Protein AF-A0A3P8GY90-F1 (afdb_monomer_lite)

Structure (mmCIF, N/CA/C/O backbone):
data_AF-A0A3P8GY90-F1
#
_entry.id   AF-A0A3P8GY90-F1
#
loop_
_atom_site.group_PDB
_atom_site.id
_atom_site.type_symbol
_atom_site.label_atom_id
_atom_site.label_alt_id
_atom_site.label_comp_id
_atom_site.label_asym_id
_atom_site.label_entity_id
_atom_site.label_seq_id
_atom_site.pdbx_PDB_ins_code
_atom_site.Cartn_x
_atom_site.Cartn_y
_atom_site.Cartn_z
_atom_site.occupancy
_atom_site.B_iso_or_equiv
_atom_site.auth_seq_id
_atom_site.auth_comp_id
_atom_site.auth_asym_id
_atom_site.auth_atom_id
_atom_site.pdbx_PDB_model_num
ATOM 1 N N . MET A 1 1 ? 2.320 1.642 -27.386 1.00 56.44 1 MET A N 1
ATOM 2 C CA . MET A 1 1 ? 1.036 1.343 -26.703 1.00 56.44 1 MET A CA 1
ATOM 3 C C . MET A 1 1 ? 1.050 0.099 -25.790 1.00 56.44 1 MET A C 1
ATOM 5 O O . MET A 1 1 ? 0.010 -0.224 -25.235 1.00 56.44 1 MET A O 1
ATOM 9 N N . TYR A 1 2 ? 2.186 -0.580 -25.552 1.00 54.88 2 TYR A N 1
ATOM 10 C CA . TYR A 1 2 ? 2.214 -1.797 -24.709 1.00 54.88 2 TYR A CA 1
ATOM 11 C C . TYR A 1 2 ? 2.566 -1.542 -23.226 1.00 54.88 2 TYR A C 1
ATOM 13 O O . TYR A 1 2 ? 2.127 -2.275 -22.347 1.00 54.88 2 TYR A O 1
ATOM 21 N N . GLY A 1 3 ? 3.321 -0.478 -22.926 1.00 57.25 3 GLY A N 1
ATOM 22 C CA . GLY A 1 3 ? 3.802 -0.196 -21.563 1.00 57.25 3 GLY A CA 1
ATOM 23 C C . GLY A 1 3 ? 2.728 0.272 -20.571 1.00 57.25 3 GLY A C 1
ATOM 24 O O . GLY A 1 3 ? 2.803 -0.065 -19.390 1.00 57.25 3 GLY A O 1
ATOM 25 N N . ASP A 1 4 ? 1.706 0.991 -21.043 1.00 60.91 4 ASP A N 1
ATOM 26 C CA . ASP A 1 4 ? 0.654 1.568 -20.191 1.00 60.91 4 ASP A CA 1
ATOM 27 C C . ASP A 1 4 ? -0.227 0.491 -19.526 1.00 60.91 4 ASP A C 1
ATOM 29 O O . ASP A 1 4 ? -0.461 0.520 -18.315 1.00 60.91 4 ASP A O 1
ATOM 33 N N . LYS A 1 5 ? -0.605 -0.552 -20.283 1.00 66.56 5 LYS A N 1
ATOM 34 C CA . LYS A 1 5 ? -1.351 -1.705 -19.748 1.00 66.56 5 LYS A CA 1
ATOM 35 C C . LYS A 1 5 ? -0.567 -2.434 -18.655 1.00 66.56 5 LYS A C 1
ATOM 37 O O . LYS A 1 5 ? -1.127 -2.749 -17.606 1.00 66.56 5 LYS A O 1
ATOM 42 N N . THR A 1 6 ? 0.726 -2.668 -18.867 1.00 63.16 6 THR A N 1
ATOM 43 C CA . THR A 1 6 ? 1.576 -3.386 -17.905 1.00 63.16 6 THR A CA 1
ATOM 44 C C . THR A 1 6 ? 1.772 -2.588 -16.616 1.00 63.16 6 THR A C 1
ATOM 46 O O . THR A 1 6 ? 1.694 -3.151 -15.519 1.00 63.16 6 THR A O 1
ATOM 49 N N . TRP A 1 7 ? 1.962 -1.267 -16.712 1.00 69.25 7 TRP A N 1
ATOM 50 C CA . TRP A 1 7 ? 2.085 -0.398 -15.539 1.00 69.25 7 TRP A CA 1
ATOM 51 C C . TRP A 1 7 ? 0.794 -0.353 -14.718 1.00 69.25 7 TRP A C 1
ATOM 53 O O . TRP A 1 7 ? 0.816 -0.502 -13.491 1.00 69.25 7 TRP A O 1
ATOM 63 N N . ARG A 1 8 ? -0.353 -0.232 -15.392 1.00 73.81 8 ARG A N 1
ATOM 64 C CA . ARG A 1 8 ? -1.665 -0.199 -14.742 1.00 73.81 8 ARG A CA 1
ATOM 65 C C . ARG A 1 8 ? -1.982 -1.509 -14.015 1.00 73.81 8 ARG A C 1
ATOM 67 O O . ARG A 1 8 ? -2.351 -1.474 -12.845 1.00 73.81 8 ARG A O 1
ATOM 74 N N . THR A 1 9 ? -1.738 -2.664 -14.633 1.00 70.12 9 THR A N 1
ATOM 75 C CA . THR A 1 9 ? -1.926 -3.968 -13.968 1.00 70.12 9 THR A CA 1
ATOM 76 C C . THR A 1 9 ? -0.986 -4.142 -12.772 1.00 70.12 9 THR A C 1
ATOM 78 O O . THR A 1 9 ? -1.384 -4.675 -11.731 1.00 70.12 9 THR A O 1
ATOM 81 N N . THR A 1 10 ? 0.246 -3.636 -12.877 1.00 76.62 10 THR A N 1
ATOM 82 C CA . THR A 1 10 ? 1.219 -3.681 -11.777 1.00 76.62 10 THR A CA 1
ATOM 83 C C . THR A 1 10 ? 0.742 -2.847 -10.586 1.00 76.62 10 THR A C 1
ATOM 85 O O . THR A 1 10 ? 0.726 -3.343 -9.464 1.00 76.62 10 THR A O 1
ATOM 88 N N . THR A 1 11 ? 0.269 -1.617 -10.808 1.00 81.56 11 THR A N 1
ATOM 89 C CA . THR A 1 11 ? -0.241 -0.755 -9.721 1.00 81.56 11 THR A CA 1
ATOM 90 C C . THR A 1 11 ? -1.503 -1.319 -9.063 1.00 81.56 11 THR A C 1
ATOM 92 O O . THR A 1 11 ? -1.621 -1.276 -7.839 1.00 81.56 11 THR A O 1
ATOM 95 N N . THR A 1 12 ? -2.422 -1.924 -9.823 1.00 85.31 12 THR A N 1
ATOM 96 C CA . THR A 1 12 ? -3.588 -2.621 -9.251 1.00 85.31 12 THR A CA 1
ATOM 97 C C . THR A 1 12 ? -3.177 -3.815 -8.388 1.00 85.31 12 THR A C 1
ATOM 99 O O . THR A 1 12 ? -3.725 -4.008 -7.303 1.00 85.31 12 THR A O 1
ATOM 102 N N . THR A 1 13 ? -2.195 -4.596 -8.835 1.00 85.94 13 THR A N 1
ATOM 103 C CA . THR A 1 13 ? -1.691 -5.756 -8.086 1.00 85.94 13 THR A CA 1
ATOM 104 C C . THR A 1 13 ? -1.001 -5.323 -6.791 1.00 85.94 13 THR A C 1
ATOM 106 O O . THR A 1 13 ? -1.287 -5.876 -5.731 1.00 85.94 13 THR A O 1
ATOM 109 N N . ILE A 1 14 ? -0.182 -4.268 -6.844 1.00 85.94 14 ILE A N 1
ATOM 110 C CA . ILE A 1 14 ? 0.483 -3.682 -5.669 1.00 85.94 14 ILE A CA 1
ATOM 111 C C . ILE A 1 14 ? -0.545 -3.196 -4.645 1.00 85.94 14 ILE A C 1
ATOM 113 O O . ILE A 1 14 ? -0.428 -3.508 -3.462 1.00 85.94 14 ILE A O 1
ATOM 117 N N . LYS A 1 15 ? -1.596 -2.496 -5.089 1.00 86.50 15 LYS A N 1
ATOM 118 C CA . LYS A 1 15 ? -2.670 -2.033 -4.197 1.00 86.50 15 LYS A CA 1
ATOM 119 C C . LYS A 1 15 ? -3.374 -3.193 -3.491 1.00 86.50 15 LYS A C 1
ATOM 121 O O . LYS A 1 15 ? -3.612 -3.113 -2.289 1.00 86.50 15 LYS A O 1
ATOM 126 N N . LYS A 1 16 ? -3.662 -4.290 -4.202 1.00 88.25 16 LYS A N 1
ATOM 127 C CA . LYS A 1 16 ? -4.256 -5.499 -3.600 1.00 88.25 16 LYS A CA 1
ATOM 128 C C . LYS A 1 16 ? -3.334 -6.131 -2.553 1.00 88.25 16 LYS A C 1
ATOM 130 O O . LYS A 1 16 ? -3.796 -6.468 -1.466 1.00 88.25 16 LYS A O 1
ATOM 135 N N . MET A 1 17 ? -2.038 -6.236 -2.847 1.00 87.06 17 MET A N 1
ATOM 136 C CA . MET A 1 17 ? -1.044 -6.729 -1.887 1.00 87.06 17 MET A CA 1
ATOM 137 C C . MET A 1 17 ? -0.955 -5.834 -0.646 1.00 87.06 17 MET A C 1
ATOM 139 O O . MET A 1 17 ? -0.896 -6.337 0.471 1.00 87.06 17 MET A O 1
ATOM 143 N N . GLN A 1 18 ? -1.009 -4.513 -0.818 1.00 86.81 18 GLN A N 1
ATOM 144 C CA . GLN A 1 18 ? -0.959 -3.565 0.294 1.00 86.81 18 GLN A CA 1
ATOM 145 C C . GLN A 1 18 ? -2.170 -3.690 1.228 1.00 86.81 18 GLN A C 1
ATOM 147 O O . GLN A 1 18 ? -2.010 -3.639 2.444 1.00 86.81 18 GLN A O 1
ATOM 152 N N . VAL A 1 19 ? -3.374 -3.905 0.685 1.00 86.75 19 VAL A N 1
ATOM 153 C CA . VAL A 1 19 ? -4.577 -4.163 1.499 1.00 86.75 19 VAL A CA 1
ATOM 154 C C . VAL A 1 19 ? -4.425 -5.450 2.312 1.00 86.75 19 VAL A C 1
ATOM 156 O O . VAL A 1 19 ? -4.753 -5.455 3.498 1.00 86.75 19 VAL A O 1
ATOM 159 N N . PHE A 1 20 ? -3.880 -6.511 1.709 1.00 87.31 20 PHE A N 1
ATOM 160 C CA . PHE A 1 20 ? -3.608 -7.768 2.408 1.00 87.31 20 PHE A CA 1
ATOM 161 C C . PHE A 1 20 ? -2.611 -7.577 3.563 1.00 87.31 20 PHE A C 1
ATOM 163 O O . PHE A 1 20 ? -2.911 -7.944 4.698 1.00 87.31 20 PHE A O 1
ATOM 170 N N . ILE A 1 21 ? -1.474 -6.920 3.300 1.00 86.56 21 ILE A N 1
ATOM 171 C CA . ILE A 1 21 ? -0.450 -6.613 4.313 1.00 86.56 21 ILE A CA 1
ATOM 172 C C . ILE A 1 21 ? -1.047 -5.789 5.459 1.00 86.56 21 ILE A C 1
ATOM 174 O O . ILE A 1 21 ? -0.862 -6.131 6.624 1.00 86.56 21 ILE A O 1
ATOM 178 N N . ASN A 1 22 ? -1.823 -4.747 5.148 1.00 85.12 22 ASN A N 1
ATOM 179 C CA . ASN A 1 22 ? -2.471 -3.917 6.164 1.00 85.12 22 ASN A CA 1
ATOM 180 C C . ASN A 1 22 ? -3.455 -4.721 7.034 1.00 85.12 22 ASN A C 1
ATOM 182 O O . ASN A 1 22 ? -3.558 -4.467 8.233 1.00 85.12 22 ASN A O 1
ATOM 186 N N . GLY A 1 23 ? -4.162 -5.699 6.459 1.00 86.00 23 GLY A N 1
ATOM 187 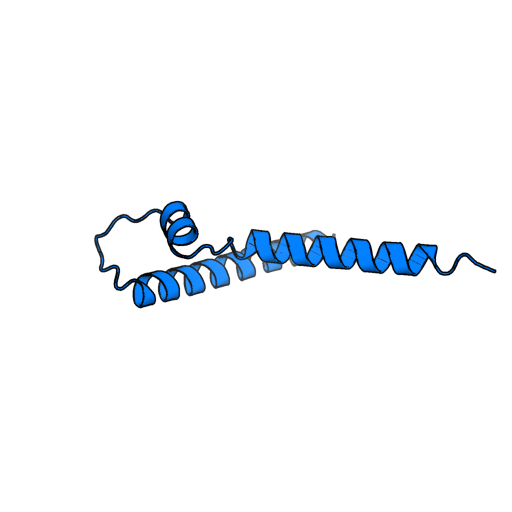C CA . GLY A 1 23 ? -5.013 -6.625 7.211 1.00 86.00 23 GLY A CA 1
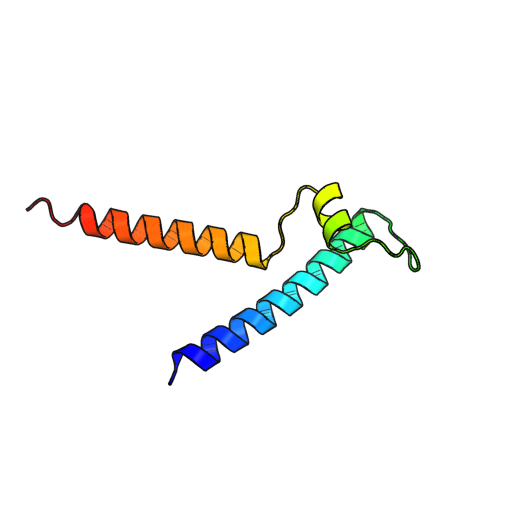ATOM 188 C C . GLY A 1 23 ? -4.214 -7.504 8.179 1.00 86.00 23 GLY A C 1
ATOM 189 O O . GLY A 1 23 ? -4.576 -7.621 9.350 1.00 86.00 23 GLY A O 1
ATOM 190 N N . CYS A 1 24 ? -3.090 -8.062 7.722 1.00 86.38 24 CYS A N 1
ATOM 191 C CA . CYS A 1 24 ? -2.178 -8.833 8.569 1.00 86.38 24 CYS A CA 1
ATOM 192 C C . CYS A 1 24 ? -1.603 -7.990 9.714 1.00 86.38 24 CYS A C 1
ATOM 194 O O . CYS A 1 24 ? -1.628 -8.431 10.860 1.00 86.38 24 CYS A O 1
ATOM 196 N N . LEU A 1 25 ? -1.143 -6.767 9.431 1.00 85.94 25 LEU A N 1
ATOM 197 C CA . LEU A 1 25 ? -0.577 -5.866 10.440 1.00 85.94 25 LEU A CA 1
ATOM 198 C C . LEU A 1 25 ? -1.598 -5.496 11.521 1.00 85.94 25 LEU A C 1
ATOM 200 O O . LEU A 1 25 ? -1.269 -5.535 12.703 1.00 85.94 25 LEU A O 1
ATOM 204 N N . ARG A 1 26 ? -2.852 -5.211 11.143 1.00 85.94 26 ARG A N 1
ATOM 205 C CA . ARG A 1 26 ? -3.932 -4.963 12.116 1.00 85.94 26 ARG A CA 1
ATOM 206 C C . ARG A 1 26 ? -4.182 -6.170 13.018 1.00 85.94 26 ARG A C 1
ATOM 208 O O . ARG A 1 26 ? -4.356 -5.996 14.219 1.00 85.94 26 ARG A O 1
ATOM 215 N N . LYS A 1 27 ? -4.144 -7.383 12.456 1.00 86.19 27 LYS A N 1
ATOM 216 C CA . LYS A 1 27 ? -4.307 -8.628 13.219 1.00 86.19 27 LYS A CA 1
ATOM 217 C C . LYS A 1 27 ? -3.139 -8.875 14.180 1.00 86.19 27 LYS A C 1
ATOM 219 O O . LYS A 1 27 ? -3.377 -9.271 15.314 1.00 86.19 27 LYS A O 1
ATOM 224 N N . ILE A 1 28 ? -1.901 -8.607 13.753 1.00 86.94 28 ILE A N 1
ATOM 225 C CA . ILE A 1 28 ? -0.694 -8.722 14.596 1.00 86.94 28 ILE A CA 1
ATOM 226 C C . ILE A 1 28 ? -0.737 -7.718 15.752 1.00 86.94 28 ILE A C 1
ATOM 228 O O . ILE A 1 28 ? -0.423 -8.068 16.884 1.00 86.94 28 ILE A O 1
ATOM 232 N N . LEU A 1 29 ? -1.167 -6.485 15.480 1.00 81.62 29 LEU A N 1
ATOM 233 C CA . LEU A 1 29 ? -1.314 -5.433 16.488 1.00 81.62 29 LEU A CA 1
ATOM 234 C C . LEU A 1 29 ? -2.586 -5.576 17.341 1.00 81.62 29 LEU A C 1
ATOM 236 O O . LEU A 1 29 ? -2.850 -4.718 18.177 1.00 81.62 29 LEU A O 1
ATOM 240 N N . ASN A 1 30 ? -3.362 -6.646 17.135 1.00 82.25 30 ASN A N 1
ATOM 241 C CA . ASN A 1 30 ? -4.607 -6.943 17.845 1.00 82.25 30 ASN A CA 1
ATOM 242 C C . ASN A 1 30 ? -5.645 -5.797 17.799 1.00 82.25 30 ASN A C 1
ATOM 244 O O . ASN A 1 30 ? -6.444 -5.608 18.717 1.00 82.25 30 ASN A O 1
ATOM 248 N N . ILE A 1 31 ? -5.630 -5.018 16.713 1.00 78.50 31 ILE A N 1
ATOM 249 C CA . ILE A 1 31 ? -6.529 -3.880 16.514 1.00 78.50 31 ILE A CA 1
ATOM 250 C C . ILE A 1 31 ? -7.871 -4.419 16.031 1.00 78.50 31 ILE A C 1
ATOM 252 O O . ILE A 1 31 ? -7.994 -4.903 14.902 1.00 78.50 31 ILE A O 1
ATOM 256 N N . HIS A 1 32 ? -8.874 -4.341 16.899 1.00 74.81 32 HIS A N 1
ATOM 257 C CA . HIS A 1 32 ? -10.234 -4.751 16.587 1.00 74.81 32 HIS A CA 1
ATOM 258 C C . HIS A 1 32 ? -11.006 -3.616 15.913 1.00 74.81 32 HIS A C 1
ATOM 260 O O . HIS A 1 32 ? -10.843 -2.443 16.231 1.00 74.81 32 HIS A O 1
ATOM 266 N N . TRP A 1 33 ? -11.885 -3.969 14.978 1.00 59.25 33 TRP A N 1
ATOM 267 C CA . TRP A 1 33 ? -12.940 -3.059 14.523 1.00 59.25 33 TRP A CA 1
ATOM 268 C C . TRP A 1 33 ? -13.718 -2.581 15.770 1.00 59.25 33 TRP A C 1
ATOM 270 O O . TRP A 1 33 ? -14.118 -3.453 16.543 1.00 59.25 33 TRP A O 1
ATOM 280 N N . PRO A 1 34 ? -13.902 -1.270 16.043 1.00 57.38 34 PRO A N 1
ATOM 281 C CA . PRO A 1 34 ? -13.962 -0.121 15.136 1.00 57.38 34 PRO A CA 1
ATOM 282 C C . PRO A 1 34 ? -12.775 0.855 15.279 1.00 57.38 34 PRO A C 1
ATOM 284 O O . PRO A 1 34 ? -12.915 2.045 14.985 1.00 57.38 34 PRO A O 1
ATOM 287 N N . ASP A 1 35 ? -11.620 0.392 15.761 1.00 63.16 35 ASP A N 1
ATOM 288 C CA . ASP A 1 35 ? -10.474 1.272 15.979 1.00 63.16 35 ASP A CA 1
ATOM 289 C C . ASP A 1 35 ? -10.037 1.909 14.651 1.00 63.16 35 ASP A C 1
ATOM 291 O O . ASP A 1 35 ? -9.581 1.248 13.710 1.00 63.16 35 ASP A O 1
ATOM 295 N N . THR A 1 36 ? -10.232 3.223 14.553 1.00 66.25 36 THR A N 1
ATOM 296 C CA . THR A 1 36 ? -10.039 4.003 13.326 1.00 66.25 36 THR A CA 1
ATOM 297 C C . THR A 1 36 ? -8.566 4.380 13.192 1.00 66.25 36 THR A C 1
ATOM 299 O O . THR A 1 36 ? -8.204 5.547 13.061 1.00 66.25 36 THR A O 1
ATOM 302 N N . ILE A 1 37 ? -7.674 3.389 13.266 1.00 77.81 37 ILE A N 1
ATOM 303 C CA . ILE A 1 37 ? -6.255 3.645 13.051 1.00 77.81 37 ILE A CA 1
ATOM 304 C C . ILE A 1 37 ? -6.032 3.914 11.559 1.00 77.81 37 ILE A C 1
ATOM 306 O O . ILE A 1 37 ? -6.364 3.099 10.683 1.00 77.81 37 ILE A O 1
ATOM 310 N N . SER A 1 38 ? -5.480 5.087 11.257 1.00 82.06 38 SER A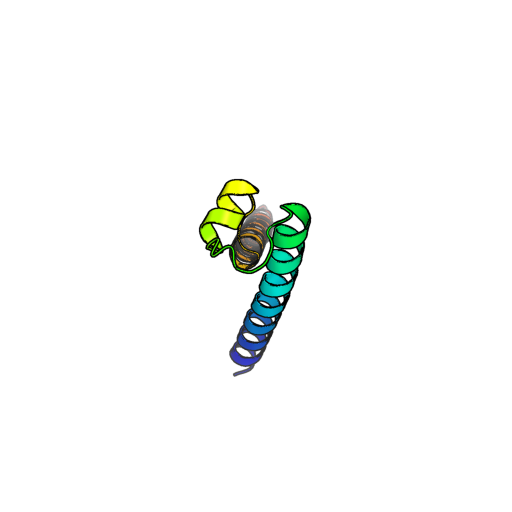 N 1
ATOM 311 C CA . SER A 1 38 ? -5.095 5.434 9.895 1.00 82.06 38 SER A CA 1
ATOM 312 C C . SER A 1 38 ? -3.978 4.501 9.419 1.00 82.06 38 SER A C 1
ATOM 314 O O . SER A 1 38 ? -3.160 4.014 10.203 1.00 82.06 38 SER A O 1
ATOM 316 N N . ASN A 1 39 ? -3.919 4.240 8.110 1.00 80.00 39 ASN A N 1
ATOM 317 C CA . ASN A 1 39 ? -2.852 3.403 7.554 1.00 80.00 39 ASN A CA 1
ATOM 318 C C . ASN A 1 39 ? -1.461 4.015 7.813 1.00 80.00 39 ASN A C 1
ATOM 320 O O . ASN A 1 39 ? -0.515 3.271 8.036 1.00 80.00 39 ASN A O 1
ATOM 324 N N . SER A 1 40 ? -1.341 5.349 7.841 1.00 80.25 40 SER A N 1
ATOM 325 C CA . SER A 1 40 ? -0.081 6.034 8.156 1.00 80.25 40 SER A CA 1
ATOM 326 C C . SER A 1 40 ? 0.396 5.754 9.578 1.00 80.25 40 SER A C 1
ATOM 328 O O . SER A 1 40 ? 1.559 5.411 9.768 1.00 80.25 40 SER A O 1
ATOM 330 N N . LEU A 1 41 ? -0.506 5.812 10.559 1.00 83.62 41 LEU A N 1
ATOM 331 C CA . LEU A 1 41 ? -0.181 5.523 11.954 1.00 83.62 41 LEU A CA 1
ATOM 332 C C . LEU A 1 41 ? 0.150 4.036 12.175 1.00 83.62 41 LEU A C 1
ATOM 334 O O . LEU A 1 41 ? 1.021 3.702 12.975 1.00 83.62 41 LEU A O 1
ATOM 338 N N . LEU A 1 42 ? -0.495 3.132 11.427 1.00 84.38 42 LEU A N 1
ATOM 339 C CA . LEU A 1 42 ? -0.165 1.701 11.414 1.00 84.38 42 LEU A CA 1
ATOM 340 C C . LEU A 1 42 ? 1.284 1.452 10.955 1.00 84.38 42 LEU A C 1
ATOM 342 O O . LEU A 1 42 ? 2.008 0.655 11.555 1.00 84.38 42 LEU A O 1
ATOM 346 N N . TRP A 1 43 ? 1.705 2.134 9.891 1.00 84.69 43 TRP A N 1
ATOM 347 C CA . TRP A 1 43 ? 3.061 2.043 9.345 1.00 84.69 43 TRP A CA 1
ATOM 348 C C . TRP A 1 43 ? 4.107 2.659 10.274 1.00 84.69 43 TRP A C 1
ATOM 350 O O . TRP A 1 43 ? 5.152 2.051 10.487 1.00 84.69 43 TRP A O 1
ATOM 360 N N . GLU A 1 44 ? 3.797 3.795 10.900 1.00 85.06 44 GLU A N 1
ATOM 361 C CA . GLU A 1 44 ? 4.653 4.424 11.912 1.00 85.06 44 GLU A CA 1
ATOM 362 C C . GLU A 1 44 ? 4.881 3.494 13.113 1.00 85.06 44 GLU A C 1
ATOM 364 O O . GLU A 1 44 ? 6.016 3.247 13.510 1.00 85.06 44 GLU A O 1
ATOM 369 N N . ARG A 1 45 ? 3.812 2.870 13.627 1.00 83.56 45 ARG A N 1
ATOM 370 C CA . ARG A 1 45 ? 3.890 1.907 14.739 1.00 83.56 45 ARG A CA 1
ATOM 371 C C . ARG A 1 45 ? 4.701 0.656 14.411 1.00 83.56 45 ARG A C 1
ATOM 373 O O . ARG A 1 45 ? 5.277 0.053 15.311 1.00 83.56 45 ARG A O 1
ATOM 380 N N . THR A 1 46 ? 4.725 0.247 13.146 1.00 82.12 46 THR A N 1
ATOM 381 C CA . THR A 1 46 ? 5.426 -0.965 12.694 1.00 82.12 46 THR A CA 1
ATOM 382 C C . THR A 1 46 ? 6.799 -0.675 12.094 1.00 82.12 46 THR A C 1
ATOM 384 O O . THR A 1 46 ? 7.509 -1.616 11.744 1.00 82.12 46 THR A O 1
ATOM 387 N N . ASN A 1 47 ? 7.194 0.601 11.979 1.00 83.69 47 ASN A N 1
ATOM 388 C CA . ASN A 1 47 ? 8.378 1.048 11.237 1.00 83.69 47 ASN A CA 1
ATOM 389 C C . ASN A 1 47 ? 8.447 0.468 9.807 1.00 83.69 47 ASN A C 1
ATOM 391 O O . ASN A 1 47 ? 9.528 0.237 9.261 1.00 83.69 47 ASN A O 1
ATOM 395 N N . GLN A 1 48 ? 7.289 0.190 9.200 1.00 80.56 48 GLN A N 1
ATOM 396 C CA . GLN A 1 48 ? 7.182 -0.390 7.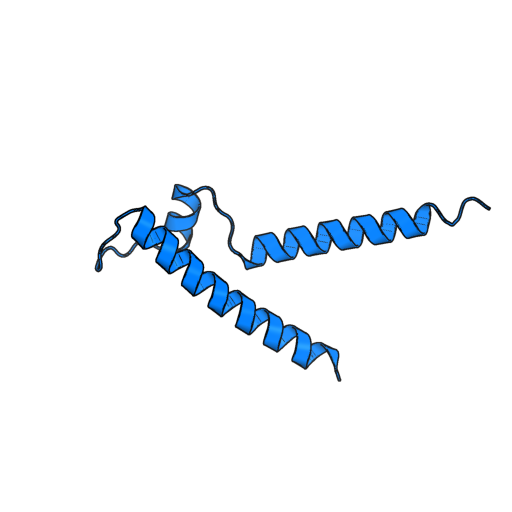862 1.00 80.56 48 GLN A CA 1
ATOM 397 C C . GLN A 1 48 ? 6.865 0.700 6.839 1.00 80.56 48 GLN A C 1
ATOM 399 O O . GLN A 1 48 ? 6.106 1.622 7.112 1.00 80.56 48 GLN A O 1
ATOM 404 N N . LEU A 1 49 ? 7.414 0.570 5.632 1.00 81.81 49 LEU A N 1
ATOM 405 C CA . LEU A 1 49 ? 7.070 1.436 4.507 1.00 81.81 49 LEU A CA 1
ATOM 406 C C . LEU A 1 49 ? 5.935 0.818 3.674 1.00 81.81 49 LEU A C 1
ATOM 408 O O . LEU A 1 49 ? 5.810 -0.410 3.617 1.00 81.81 49 LEU A O 1
ATOM 412 N N . PRO A 1 50 ? 5.125 1.638 2.981 1.00 82.62 50 PRO A N 1
ATOM 413 C CA . PRO A 1 50 ? 4.135 1.139 2.036 1.00 82.62 50 PRO A CA 1
ATOM 414 C C . PRO A 1 50 ? 4.778 0.240 0.973 1.00 82.62 50 PRO A C 1
ATOM 416 O O . PRO A 1 50 ? 5.895 0.490 0.517 1.00 82.62 50 PRO A O 1
ATOM 419 N N . ALA A 1 51 ? 4.044 -0.774 0.510 1.00 81.69 51 ALA A N 1
ATOM 420 C CA . ALA A 1 51 ? 4.542 -1.707 -0.504 1.00 81.69 51 ALA A CA 1
ATOM 421 C C . ALA A 1 51 ? 4.983 -0.991 -1.797 1.00 81.69 51 ALA A C 1
ATOM 423 O O . ALA A 1 51 ? 5.949 -1.395 -2.443 1.00 81.69 51 ALA A O 1
ATOM 424 N N . GLU A 1 52 ? 4.305 0.098 -2.160 1.00 81.19 52 GLU A N 1
ATOM 425 C CA . GLU A 1 52 ? 4.680 0.949 -3.290 1.00 81.19 52 GLU A CA 1
ATOM 426 C C . GLU A 1 52 ? 6.060 1.605 -3.113 1.00 81.19 52 GLU A C 1
ATOM 428 O O . GLU A 1 52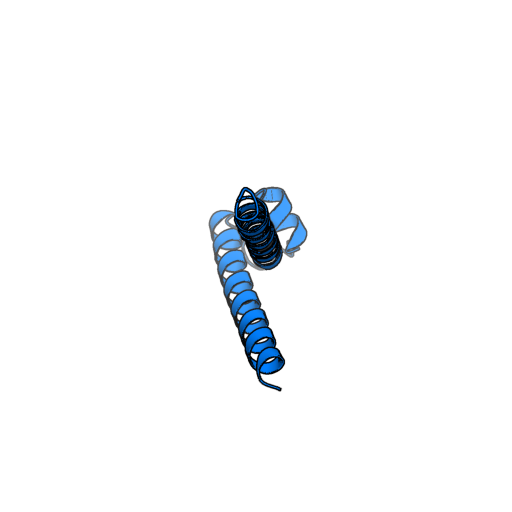 ? 6.872 1.602 -4.042 1.00 81.19 52 GLU A O 1
ATOM 433 N N . GLU A 1 53 ? 6.349 2.106 -1.913 1.00 83.00 53 GLU A N 1
ATOM 434 C CA . GLU A 1 53 ? 7.606 2.767 -1.552 1.00 83.00 53 GLU A CA 1
ATOM 435 C C . GLU A 1 53 ? 8.782 1.779 -1.631 1.00 83.00 53 GLU A C 1
ATOM 437 O O . GLU A 1 53 ? 9.813 2.057 -2.249 1.00 83.00 53 GLU A O 1
ATOM 442 N N . GLU A 1 54 ? 8.585 0.569 -1.102 1.00 84.44 54 GLU A N 1
ATOM 443 C CA . GLU A 1 54 ? 9.552 -0.529 -1.179 1.00 84.44 54 GLU A CA 1
ATOM 444 C C . GLU A 1 54 ? 9.831 -0.952 -2.630 1.00 84.44 54 GLU A C 1
ATOM 446 O O . GLU A 1 54 ? 10.985 -1.137 -3.033 1.00 84.44 54 GLU A O 1
ATOM 451 N N . ILE A 1 55 ? 8.790 -1.061 -3.461 1.00 83.75 55 ILE A N 1
ATOM 452 C CA . ILE A 1 55 ? 8.931 -1.399 -4.885 1.00 83.75 55 ILE A CA 1
ATOM 453 C C . ILE A 1 55 ? 9.657 -0.285 -5.641 1.00 83.75 55 ILE A C 1
ATOM 455 O O . ILE A 1 55 ? 10.517 -0.568 -6.480 1.00 83.75 55 ILE A O 1
ATOM 459 N N . ARG A 1 56 ? 9.363 0.981 -5.331 1.00 85.25 56 ARG A N 1
ATOM 460 C CA . ARG A 1 56 ? 10.050 2.141 -5.904 1.00 85.25 56 ARG A CA 1
ATOM 461 C C . ARG A 1 56 ? 11.534 2.127 -5.552 1.00 85.25 56 ARG A C 1
ATOM 463 O O . ARG A 1 56 ? 12.371 2.241 -6.446 1.00 85.25 56 ARG A O 1
ATOM 470 N N . LYS A 1 57 ? 11.874 1.906 -4.282 1.00 86.50 57 LYS A N 1
ATOM 471 C CA . LYS A 1 57 ? 13.262 1.806 -3.813 1.00 86.50 57 LYS A CA 1
ATOM 472 C C . LYS A 1 57 ? 14.015 0.666 -4.499 1.00 86.50 57 LYS A C 1
ATOM 474 O O . LYS A 1 57 ? 15.142 0.859 -4.957 1.00 86.50 57 LYS A O 1
ATOM 479 N N . ARG A 1 58 ? 13.387 -0.508 -4.642 1.00 86.19 58 ARG A N 1
ATOM 480 C CA . ARG A 1 58 ? 13.969 -1.650 -5.373 1.00 86.19 58 ARG A CA 1
ATOM 481 C C . ARG A 1 58 ? 14.201 -1.333 -6.848 1.00 86.19 58 ARG A C 1
ATOM 483 O O . ARG A 1 58 ? 15.267 -1.665 -7.359 1.00 86.19 58 ARG A O 1
ATOM 490 N N . ARG A 1 59 ? 13.256 -0.664 -7.516 1.00 84.81 59 ARG A N 1
ATOM 491 C CA . ARG A 1 59 ? 13.418 -0.215 -8.908 1.00 84.81 59 ARG A CA 1
ATOM 492 C C . ARG A 1 59 ? 14.581 0.759 -9.060 1.00 84.81 59 ARG A C 1
ATOM 494 O O . ARG A 1 59 ? 15.429 0.529 -9.911 1.00 84.81 59 ARG A O 1
ATOM 501 N N . TRP A 1 60 ? 14.682 1.774 -8.201 1.00 83.62 60 TRP A N 1
ATOM 502 C CA . TRP A 1 60 ? 15.807 2.718 -8.227 1.00 83.62 60 TRP A CA 1
ATOM 503 C C . TRP A 1 60 ? 17.155 2.037 -7.991 1.00 83.62 60 TRP A C 1
ATOM 505 O O . TRP A 1 60 ? 18.115 2.311 -8.710 1.00 83.62 60 TRP A O 1
ATOM 515 N N . LYS A 1 61 ? 17.223 1.097 -7.039 1.00 86.62 61 LYS A N 1
ATOM 516 C CA . LYS A 1 61 ? 18.433 0.302 -6.789 1.00 86.62 61 LYS A CA 1
ATOM 517 C C . LYS A 1 61 ? 18.835 -0.524 -8.018 1.00 86.62 61 LYS A C 1
ATOM 519 O O . LYS A 1 61 ? 20.016 -0.577 -8.353 1.00 86.62 61 LYS A O 1
ATOM 524 N N . TRP A 1 62 ? 17.865 -1.128 -8.704 1.00 82.75 62 TRP A N 1
ATOM 525 C CA . TRP A 1 62 ? 18.090 -1.866 -9.951 1.00 82.75 62 TRP A CA 1
ATOM 526 C C . TRP A 1 62 ? 18.574 -0.966 -11.087 1.00 82.75 62 TRP A C 1
ATOM 528 O O . TRP A 1 62 ? 19.555 -1.305 -11.743 1.00 82.75 62 TRP A O 1
ATOM 538 N N . THR A 1 63 ? 17.952 0.197 -11.287 1.00 83.62 63 THR A N 1
ATOM 539 C CA . THR A 1 63 ? 18.391 1.174 -12.292 1.00 83.62 63 THR A CA 1
ATOM 540 C C . THR A 1 63 ? 19.826 1.621 -12.030 1.00 83.62 63 THR A C 1
ATOM 542 O O . THR A 1 63 ? 20.647 1.595 -12.943 1.00 83.62 63 THR A O 1
ATOM 545 N N . GLY A 1 64 ? 20.169 1.943 -10.779 1.00 84.88 64 GLY A N 1
ATOM 546 C CA . GLY A 1 64 ? 21.541 2.292 -10.404 1.00 84.88 64 GLY A CA 1
ATOM 547 C C . GLY A 1 64 ? 22.541 1.166 -10.684 1.00 84.88 64 GLY A C 1
ATOM 548 O O . GLY A 1 64 ? 23.635 1.422 -11.182 1.00 84.88 64 GLY A O 1
ATOM 549 N N . HIS A 1 65 ? 22.160 -0.089 -10.431 1.00 78.88 65 HIS A N 1
ATOM 550 C CA . HIS A 1 65 ? 23.002 -1.250 -10.719 1.00 78.88 65 HIS A CA 1
ATOM 551 C C . HIS A 1 65 ? 23.232 -1.453 -12.227 1.00 78.88 65 HIS A C 1
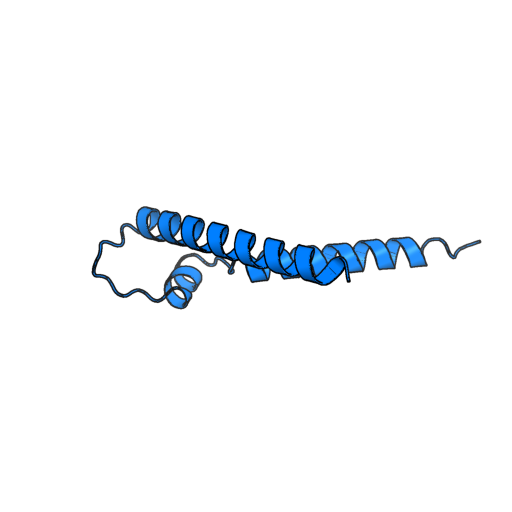ATOM 553 O O . HIS A 1 65 ? 24.369 -1.650 -12.653 1.00 78.88 65 HIS A O 1
ATOM 559 N N . THR A 1 66 ? 22.180 -1.357 -13.045 1.00 77.69 66 THR A N 1
ATOM 560 C CA . THR A 1 66 ? 22.286 -1.444 -14.511 1.00 77.69 66 THR A CA 1
ATOM 561 C C . THR A 1 66 ? 23.147 -0.319 -15.081 1.00 77.69 66 THR A C 1
ATOM 563 O O . THR A 1 66 ? 24.034 -0.584 -15.890 1.00 77.69 66 THR A O 1
ATOM 566 N N . LEU A 1 67 ? 22.944 0.919 -14.619 1.00 74.19 67 LEU A N 1
ATOM 567 C CA . LEU A 1 67 ? 23.739 2.074 -15.043 1.00 74.19 67 LEU A CA 1
ATOM 568 C C . LEU A 1 67 ? 25.223 1.884 -14.710 1.00 74.19 67 LEU A C 1
ATOM 570 O O . LEU A 1 67 ? 26.071 2.059 -15.584 1.00 74.19 67 LEU A O 1
ATOM 574 N N . ARG A 1 68 ? 25.538 1.429 -13.490 1.00 72.75 68 ARG A N 1
ATOM 575 C CA . ARG A 1 68 ? 26.919 1.155 -13.059 1.00 72.75 68 ARG A CA 1
ATOM 576 C C . ARG A 1 68 ? 27.571 0.014 -13.842 1.00 72.75 68 ARG A C 1
ATOM 578 O O . ARG A 1 68 ? 28.764 0.052 -14.117 1.00 72.75 68 ARG A O 1
ATOM 585 N N . LYS A 1 69 ? 26.796 -1.002 -14.234 1.00 67.56 69 LYS A N 1
ATOM 586 C CA . LYS A 1 69 ? 27.281 -2.072 -15.114 1.00 67.56 69 LYS A CA 1
ATOM 587 C C . LYS A 1 69 ? 27.566 -1.558 -16.533 1.00 67.56 69 LYS A C 1
ATOM 589 O O . LYS A 1 69 ? 28.531 -2.014 -17.133 1.00 67.56 69 LYS A O 1
ATOM 594 N N . SER A 1 70 ? 26.786 -0.594 -17.036 1.00 62.47 70 SER A N 1
ATOM 595 C CA . SER A 1 70 ? 27.008 0.026 -18.355 1.00 62.47 70 SER A CA 1
ATOM 596 C C . SER A 1 70 ? 28.193 1.001 -18.404 1.00 62.47 70 SER A C 1
ATOM 598 O O . SER A 1 70 ? 28.788 1.185 -19.457 1.00 62.47 70 SER A O 1
ATOM 600 N N . SER A 1 71 ? 28.582 1.616 -17.282 1.00 60.34 71 SER A N 1
ATOM 601 C CA . SER A 1 71 ? 29.775 2.476 -17.242 1.00 60.34 71 SER A CA 1
ATOM 602 C C . SER A 1 71 ? 31.071 1.665 -17.181 1.00 60.34 71 SER A C 1
ATOM 604 O O . SER A 1 71 ? 32.073 2.052 -17.770 1.00 60.34 71 SER A O 1
ATOM 606 N N . ASN A 1 72 ? 31.048 0.510 -16.507 1.00 60.75 72 ASN A N 1
ATOM 607 C CA . ASN A 1 72 ? 32.217 -0.364 -16.351 1.00 60.75 72 ASN A CA 1
ATOM 608 C C . ASN A 1 72 ? 32.565 -1.165 -17.619 1.00 60.75 72 ASN A C 1
ATOM 610 O O . ASN A 1 72 ? 33.587 -1.842 -17.637 1.00 60.75 72 ASN A O 1
ATOM 614 N N . CYS A 1 73 ? 31.736 -1.119 -18.668 1.00 59.53 73 CYS A N 1
ATOM 615 C CA . CYS A 1 73 ? 32.035 -1.738 -19.962 1.00 59.53 73 CYS A CA 1
ATOM 616 C C . CYS A 1 73 ? 32.652 -0.768 -20.987 1.00 59.53 73 CYS A C 1
ATOM 618 O O . CYS A 1 73 ? 32.806 -1.150 -22.141 1.00 59.53 73 CYS A O 1
ATOM 620 N N . ILE A 1 74 ? 33.008 0.461 -20.585 1.00 58.72 74 ILE A N 1
ATOM 621 C CA . ILE A 1 74 ? 33.673 1.465 -21.447 1.00 58.72 74 ILE A CA 1
ATOM 622 C C . ILE A 1 74 ? 35.190 1.546 -21.157 1.00 58.72 74 ILE A C 1
ATOM 624 O O . ILE A 1 74 ? 35.895 2.391 -21.691 1.00 58.72 74 ILE A O 1
ATOM 628 N N . THR A 1 75 ? 35.739 0.646 -20.337 1.00 51.84 75 THR A N 1
ATOM 629 C CA . THR A 1 75 ? 37.197 0.477 -20.217 1.00 51.84 75 THR A CA 1
ATOM 630 C C . THR A 1 75 ? 37.660 -0.546 -21.256 1.00 51.84 75 THR A C 1
ATOM 632 O O . THR A 1 75 ? 37.813 -1.725 -20.944 1.00 51.84 75 THR A O 1
ATOM 635 N N . GLY A 1 76 ? 37.785 -0.091 -22.502 1.00 46.44 76 GLY A N 1
ATOM 636 C CA . GLY A 1 76 ? 38.446 -0.780 -23.613 1.00 46.44 76 GLY A CA 1
ATOM 637 C C . GLY A 1 76 ? 39.565 0.089 -24.157 1.00 46.44 76 GLY A C 1
ATOM 638 O O . GLY A 1 76 ? 39.373 1.326 -24.155 1.00 46.44 76 GLY A O 1
#

Organism: NCBI:txid31246

Foldseek 3Di:
DPVVVVVVVVVVVLVVVQVVVLVVLCVVVVPDPPPPDDPVNSCVVVVHDRSVVVVVVVVVVVVVVVVVVVVVVPPD

Secondary structure (DSSP, 8-state):
--HHHHHHHHHHHHHHHHHHHHHHHHHHTT--TT----HHHHHHHHTPPPHHHHHHHHHHHHHHHHHHHHHTT---

pLDDT: mean 77.16, std 10.8, range [46.44, 88.25]

Radius of gyration: 18.18 Å; chains: 1; bounding box: 52×15×44 Å

Sequence (76 aa):
MYGDKTWRTTTTTIKKMQVFINGCLRKILNIHWPDTISNSLLWERTNQLPAEEEIRKRRWKWTGHTLRKSSNCITG